Protein AF-A0A7X4KBB0-F1 (afdb_monomer_lite)

pLDDT: mean 84.77, std 23.16, range [30.89, 98.81]

Secondary structure (DSSP, 8-state):
-------------------------------PPEEEEEEEEEEEEE-STT-EEEEEEE-TT--EEEEEEEHHHH-SS---TTS-SSEEEEEEEEEEEEEE-TT--EEEEEE-SSSS----TTS--EEEEEGGGEE--

Organism: NCBI:txid2666083

Foldseek 3Di:
DDDDDDDDDDDDDPDDDDDDPPPPPPCPVDPFDKFKFKKWFFAFDDVPPVGWTWIWDQAPVRDIFIFIDRPVQWDPDPDDRPDDDGDMTIHIWTWPDWDADPVRFTKTKTFSCPDVHTATPVRDGIGIHTPVRIGGD

Structure (mmCIF, N/CA/C/O backbone):
data_AF-A0A7X4KBB0-F1
#
_entry.id   AF-A0A7X4KBB0-F1
#
loop_
_atom_site.group_PDB
_atom_site.id
_atom_site.type_symbol
_atom_site.label_atom_id
_atom_site.label_alt_id
_atom_site.label_comp_id
_atom_site.label_asym_id
_atom_site.label_entity_id
_atom_site.label_seq_id
_atom_site.pdbx_PDB_ins_code
_atom_site.Cartn_x
_atom_site.Cartn_y
_atom_site.Cartn_z
_atom_site.occupancy
_atom_site.B_iso_or_equiv
_atom_site.auth_seq_id
_atom_site.auth_comp_id
_atom_site.auth_asym_id
_atom_site.auth_atom_id
_atom_site.pdbx_PDB_model_num
ATOM 1 N N . MET A 1 1 ? -16.074 35.572 89.694 1.00 39.25 1 MET A N 1
ATOM 2 C CA . MET A 1 1 ? -14.591 35.536 89.610 1.00 39.25 1 MET A CA 1
ATOM 3 C C . MET A 1 1 ? -14.255 35.348 88.129 1.00 39.25 1 MET A C 1
ATOM 5 O O . MET A 1 1 ? -14.905 34.508 87.530 1.00 39.25 1 MET A O 1
ATOM 9 N N . ARG A 1 2 ? -13.534 36.233 87.414 1.00 30.95 2 ARG A N 1
ATOM 10 C CA . ARG A 1 2 ? -12.113 36.661 87.555 1.00 30.95 2 ARG A CA 1
ATOM 11 C C . ARG A 1 2 ? -11.142 35.459 87.559 1.00 30.95 2 ARG A C 1
ATOM 13 O O . ARG A 1 2 ? -11.359 34.584 88.381 1.00 30.95 2 ARG A O 1
ATOM 20 N N . ALA A 1 3 ? -10.066 35.398 86.761 1.00 30.89 3 ALA A N 1
ATOM 21 C CA . ALA A 1 3 ? -9.620 36.267 85.654 1.00 30.89 3 ALA A CA 1
ATOM 22 C C . ALA A 1 3 ? -8.595 35.552 84.722 1.00 30.89 3 ALA A C 1
ATOM 24 O O . ALA A 1 3 ? -8.207 34.419 84.975 1.00 30.89 3 ALA A O 1
ATOM 25 N N . VAL A 1 4 ? -8.212 36.258 83.652 1.00 39.72 4 VAL A N 1
ATOM 26 C CA . VAL A 1 4 ? -7.409 35.912 82.452 1.00 39.72 4 VAL A CA 1
ATOM 27 C C . VAL A 1 4 ? -5.879 35.771 82.697 1.00 39.72 4 VAL A C 1
ATOM 29 O O . VAL A 1 4 ? -5.402 36.217 83.737 1.00 39.72 4 VAL A O 1
ATOM 32 N N . LEU A 1 5 ? -5.154 35.329 81.638 1.00 36.19 5 LEU A N 1
ATOM 33 C CA . LEU A 1 5 ? -3.703 35.451 81.294 1.00 36.19 5 LEU A CA 1
ATOM 34 C C . LEU A 1 5 ? -2.763 34.307 81.765 1.00 36.19 5 LEU A C 1
ATOM 36 O O . LEU A 1 5 ? -3.018 33.724 82.809 1.00 36.19 5 LEU A O 1
ATOM 40 N N . VAL A 1 6 ? -1.676 33.907 81.061 1.00 36.16 6 VAL A N 1
ATOM 41 C CA . VAL A 1 6 ? -1.046 34.311 79.759 1.00 36.16 6 VAL A CA 1
ATOM 42 C C . VAL A 1 6 ? -0.579 33.046 78.965 1.00 36.16 6 VAL A C 1
ATOM 44 O O . VAL A 1 6 ? -0.466 31.974 79.551 1.00 36.16 6 VAL A O 1
ATOM 47 N N . GLN A 1 7 ? -0.227 33.161 77.669 1.00 48.62 7 GLN A N 1
ATOM 48 C CA . GLN A 1 7 ? 0.712 32.243 76.969 1.00 48.62 7 GLN A CA 1
ATOM 49 C C . GLN A 1 7 ? 2.183 32.505 77.380 1.00 48.62 7 GLN A C 1
ATOM 51 O O . GLN A 1 7 ? 2.477 33.543 77.976 1.00 48.62 7 GLN A O 1
ATOM 56 N N . PRO A 1 8 ? 3.138 31.657 76.951 1.00 43.31 8 PRO A N 1
ATOM 57 C CA . PRO A 1 8 ? 4.183 32.223 76.087 1.00 43.31 8 PRO A CA 1
ATOM 58 C C . PRO A 1 8 ? 4.454 31.453 74.782 1.00 43.31 8 PRO A C 1
ATOM 60 O O . PRO A 1 8 ? 4.058 30.312 74.578 1.00 43.31 8 PRO A O 1
ATOM 63 N N . CYS A 1 9 ? 5.128 32.176 73.892 1.00 36.44 9 CYS A N 1
ATOM 64 C CA . CYS A 1 9 ? 5.390 31.908 72.484 1.00 36.44 9 CYS A CA 1
ATOM 65 C C . CYS A 1 9 ? 6.399 30.773 72.188 1.00 36.44 9 CYS A C 1
ATOM 67 O O . CYS A 1 9 ? 7.256 30.454 73.009 1.00 36.44 9 CYS A O 1
ATOM 69 N N . SER A 1 10 ? 6.375 30.354 70.914 1.00 40.81 10 SER A N 1
ATOM 70 C CA . SER A 1 10 ? 7.472 29.838 70.067 1.00 40.81 10 SER A CA 1
ATOM 71 C C . SER A 1 10 ? 7.600 28.319 69.863 1.00 40.81 10 SER A C 1
ATOM 73 O O . SER A 1 10 ? 8.179 27.605 70.670 1.00 40.81 10 SER A O 1
ATOM 75 N N . GLN A 1 11 ? 7.193 27.841 68.680 1.00 41.94 11 GLN A N 1
ATOM 76 C CA . GLN A 1 11 ? 8.127 27.733 67.551 1.00 41.94 11 GLN A CA 1
ATOM 77 C C . GLN A 1 11 ? 7.396 27.671 66.194 1.00 41.94 11 GLN A C 1
ATOM 79 O O . GLN A 1 11 ? 6.258 27.225 66.093 1.00 41.94 11 GLN A O 1
ATOM 84 N N . LEU A 1 12 ? 8.107 28.199 65.201 1.00 39.75 12 LEU A N 1
ATOM 85 C CA . LEU A 1 12 ? 7.837 28.426 63.781 1.00 39.75 12 LEU A CA 1
ATOM 86 C C . LEU A 1 12 ? 7.175 27.255 63.023 1.00 39.75 12 LEU A C 1
ATOM 88 O O . LEU A 1 12 ? 7.354 26.099 63.389 1.00 39.75 12 LEU A O 1
ATOM 92 N N . ASP A 1 13 ? 6.556 27.437 61.855 1.00 37.28 13 ASP A N 1
ATOM 93 C CA . ASP A 1 13 ? 5.904 28.606 61.241 1.00 37.28 13 ASP A CA 1
ATOM 94 C C . ASP A 1 13 ? 5.030 28.063 60.103 1.00 37.28 13 ASP A C 1
ATOM 96 O O . ASP A 1 13 ? 5.488 27.279 59.269 1.00 37.28 13 ASP A O 1
ATOM 100 N N . CYS A 1 14 ? 3.778 28.503 60.021 1.00 39.41 14 CYS A N 1
ATOM 101 C CA . CYS A 1 14 ? 2.974 28.292 58.823 1.00 39.41 14 CYS A CA 1
ATOM 102 C C . CYS A 1 14 ? 3.182 29.483 57.885 1.00 39.41 14 CYS A C 1
ATOM 104 O O . CYS A 1 14 ? 2.468 30.462 58.056 1.00 39.41 14 CYS A O 1
ATOM 106 N N . LEU A 1 15 ? 4.111 29.411 56.918 1.00 38.69 15 LEU A N 1
ATOM 107 C CA . LEU A 1 15 ? 4.016 30.091 55.608 1.00 38.69 15 LEU A CA 1
ATOM 108 C C . LEU A 1 15 ? 5.209 29.753 54.675 1.00 38.69 15 LEU A C 1
ATOM 110 O O . LEU A 1 15 ? 6.354 29.745 55.101 1.00 38.69 15 LEU A O 1
ATOM 114 N N . HIS A 1 16 ? 4.916 29.553 53.384 1.00 37.03 16 HIS A N 1
ATOM 115 C CA . HIS A 1 16 ? 5.809 29.658 52.209 1.00 37.03 16 HIS A CA 1
ATOM 116 C C . HIS A 1 16 ? 7.271 29.151 52.273 1.00 37.03 16 HIS A C 1
ATOM 118 O O . HIS A 1 16 ? 8.176 29.895 52.636 1.00 37.03 16 HIS A O 1
ATOM 124 N N . ALA A 1 17 ? 7.541 28.009 51.623 1.00 34.91 17 ALA A N 1
ATOM 125 C CA . ALA A 1 17 ? 8.689 27.899 50.708 1.00 34.91 17 ALA A CA 1
ATOM 126 C C . ALA A 1 17 ? 8.504 26.766 49.685 1.00 34.91 17 ALA A C 1
ATOM 128 O O . ALA A 1 17 ? 8.313 25.602 50.030 1.00 34.91 17 ALA A O 1
ATOM 129 N N . ALA A 1 18 ? 8.597 27.124 48.407 1.00 45.97 18 ALA A N 1
ATOM 130 C CA . ALA A 1 18 ? 8.478 26.242 47.257 1.00 45.97 18 ALA A CA 1
ATOM 131 C C . ALA A 1 18 ? 9.341 24.967 47.331 1.00 45.97 18 ALA A C 1
ATOM 133 O O . ALA A 1 18 ? 10.566 25.035 47.440 1.00 45.97 18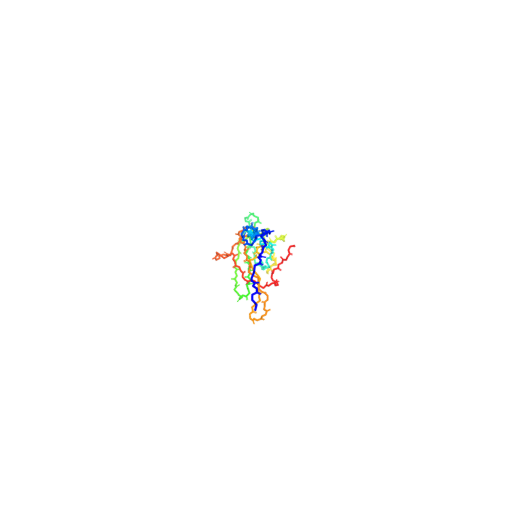 ALA A O 1
ATOM 134 N N . ARG A 1 19 ? 8.714 23.807 47.096 1.00 40.66 19 ARG A N 1
ATOM 135 C CA . ARG A 1 19 ? 9.378 22.641 46.494 1.00 40.66 19 ARG A CA 1
ATOM 136 C C . ARG A 1 19 ? 8.537 22.079 45.359 1.00 40.66 19 ARG A C 1
ATOM 138 O O . ARG A 1 19 ? 7.804 21.115 45.513 1.00 40.66 19 ARG A O 1
ATOM 145 N N . SER A 1 20 ? 8.704 22.733 44.213 1.00 47.19 20 SER A N 1
ATOM 146 C CA . SER A 1 20 ? 9.099 22.064 42.972 1.00 47.19 20 SER A CA 1
ATOM 147 C C . SER A 1 20 ? 8.402 20.729 42.691 1.00 47.19 20 SER A C 1
ATOM 149 O O . SER A 1 20 ? 9.040 19.684 42.563 1.00 47.19 20 SER A O 1
ATOM 151 N N . GLY A 1 21 ? 7.084 20.787 42.502 1.00 40.12 21 GLY A N 1
ATOM 152 C CA . GLY A 1 21 ? 6.414 19.868 41.591 1.00 40.12 21 GLY A CA 1
ATOM 153 C C . GLY A 1 21 ? 6.855 20.202 40.170 1.00 40.12 21 GLY A C 1
ATOM 154 O O . GLY A 1 21 ? 6.094 20.806 39.420 1.00 40.12 21 GLY A O 1
ATOM 155 N N . SER A 1 22 ? 8.109 19.883 39.832 1.00 43.31 22 SER A N 1
ATOM 156 C CA . SER A 1 22 ? 8.618 20.012 38.473 1.00 43.31 22 SER A CA 1
ATOM 157 C C . SER A 1 22 ? 7.849 19.025 37.607 1.00 43.31 22 SER A C 1
ATOM 159 O O . SER A 1 22 ? 8.203 17.848 37.512 1.00 43.31 22 SER A O 1
ATOM 161 N N . GLN A 1 23 ? 6.770 19.511 36.993 1.00 49.47 23 GLN A N 1
ATOM 162 C CA . GLN A 1 23 ? 6.238 18.917 35.782 1.00 49.47 23 GLN A CA 1
ATOM 163 C C . GLN A 1 23 ? 7.336 19.046 34.732 1.00 49.47 23 GLN A C 1
ATOM 165 O O . GLN A 1 23 ? 7.393 20.001 33.960 1.00 49.47 23 GLN A O 1
ATOM 170 N N . LEU A 1 24 ? 8.217 18.048 34.725 1.00 41.62 24 LEU A N 1
ATOM 171 C CA . LEU A 1 24 ? 8.927 17.634 33.537 1.00 41.62 24 LEU A CA 1
ATOM 172 C C . LEU A 1 24 ? 7.853 17.250 32.519 1.00 41.62 24 LEU A C 1
ATOM 174 O O . LEU A 1 24 ? 7.478 16.087 32.379 1.00 41.62 24 LEU A O 1
ATOM 178 N N . LEU A 1 25 ? 7.384 18.269 31.797 1.00 47.53 25 LEU A N 1
ATOM 179 C CA . LEU A 1 25 ? 7.000 18.153 30.404 1.00 47.53 25 LEU A CA 1
ATOM 180 C C . LEU A 1 25 ? 8.242 17.644 29.674 1.00 47.53 25 LEU A C 1
ATOM 182 O O . LEU A 1 25 ? 8.989 18.393 29.045 1.00 47.53 25 LEU A O 1
ATOM 186 N N . LEU A 1 26 ? 8.492 16.343 29.818 1.00 44.59 26 LEU A N 1
ATOM 187 C CA . LEU A 1 26 ? 9.255 15.609 28.843 1.00 44.59 26 LEU A CA 1
ATOM 188 C C . LEU A 1 26 ? 8.480 15.804 27.547 1.00 44.59 26 LEU A C 1
ATOM 190 O O . LEU A 1 26 ? 7.450 15.168 27.329 1.00 44.59 26 LEU A O 1
ATOM 194 N N . ASN A 1 27 ? 8.999 16.684 26.693 1.00 49.47 27 ASN A N 1
ATOM 195 C CA . ASN A 1 27 ? 8.791 16.587 25.262 1.00 49.47 27 ASN A CA 1
ATOM 196 C C . ASN A 1 27 ? 9.410 15.255 24.820 1.00 49.47 27 ASN A C 1
ATOM 198 O O . ASN A 1 27 ? 10.478 15.214 24.210 1.00 49.47 27 ASN A O 1
ATOM 202 N N . VAL A 1 28 ? 8.729 14.153 25.148 1.00 49.94 28 VAL A N 1
ATOM 203 C CA . VAL A 1 28 ? 8.828 12.904 24.412 1.00 49.94 28 VAL A CA 1
ATOM 204 C C . VAL A 1 28 ? 8.227 13.236 23.056 1.00 49.94 28 VAL A C 1
ATOM 206 O O . VAL A 1 28 ? 7.033 13.057 22.827 1.00 49.94 28 VAL A O 1
ATOM 209 N N . GLY A 1 29 ? 9.052 13.824 22.184 1.00 49.75 29 GLY A N 1
ATOM 210 C CA . GLY A 1 29 ? 8.747 13.900 20.766 1.00 49.75 29 GLY A CA 1
ATOM 211 C C . GLY A 1 29 ? 8.435 12.477 20.343 1.00 49.75 29 GLY A C 1
ATOM 212 O O . GLY A 1 29 ? 9.302 11.612 20.471 1.00 49.75 29 GLY A O 1
ATOM 213 N N . LEU A 1 30 ? 7.168 12.241 19.998 1.00 62.09 30 LEU A N 1
ATOM 214 C CA . LEU A 1 30 ? 6.585 10.912 19.891 1.00 62.09 30 LEU A CA 1
ATOM 215 C C . LEU A 1 30 ? 7.490 10.038 19.019 1.00 62.09 30 LEU A C 1
ATOM 217 O O . LEU A 1 30 ? 7.628 10.298 17.823 1.00 62.09 30 LEU A O 1
ATOM 221 N N . LEU A 1 31 ? 8.123 9.028 19.624 1.00 68.75 31 LEU A N 1
ATOM 222 C CA . LEU A 1 31 ? 8.813 7.990 18.868 1.00 68.75 31 LEU A CA 1
ATOM 223 C C . LEU A 1 31 ? 7.723 7.221 18.129 1.00 68.75 31 LEU A C 1
ATOM 225 O O . LEU A 1 31 ? 7.062 6.361 18.709 1.00 68.75 31 LEU A O 1
ATOM 229 N N . LYS A 1 32 ? 7.476 7.606 16.878 1.00 82.19 32 LYS A N 1
ATOM 230 C CA . LYS A 1 32 ? 6.515 6.927 16.020 1.00 82.19 32 LYS A CA 1
ATOM 231 C C . LYS A 1 32 ? 7.036 5.522 15.730 1.00 82.19 32 LYS A C 1
ATOM 233 O O . LYS A 1 32 ? 8.204 5.347 15.380 1.00 82.19 32 LYS A O 1
ATOM 238 N N . THR A 1 33 ? 6.172 4.527 15.883 1.00 89.69 33 THR A N 1
ATOM 239 C CA . THR A 1 33 ? 6.515 3.136 15.583 1.00 89.69 33 THR A CA 1
ATOM 240 C C . THR A 1 33 ? 6.703 2.981 14.080 1.00 89.69 33 THR A C 1
ATOM 242 O O . THR A 1 33 ? 5.755 3.182 13.321 1.00 89.69 33 THR A O 1
ATOM 245 N N . VAL A 1 34 ? 7.919 2.628 13.659 1.00 93.06 34 VAL A N 1
ATOM 246 C CA . VAL A 1 34 ? 8.197 2.216 12.279 1.00 93.06 34 VAL A CA 1
ATOM 247 C C . VAL A 1 34 ? 7.667 0.797 12.088 1.00 93.06 34 VAL A C 1
ATOM 249 O O . VAL A 1 34 ? 7.887 -0.072 12.929 1.00 93.06 34 VAL A O 1
ATOM 252 N N . THR A 1 35 ? 6.936 0.593 11.003 1.00 96.50 35 THR A N 1
ATOM 253 C CA . THR A 1 35 ? 6.260 -0.654 10.633 1.00 96.50 35 THR A CA 1
ATOM 254 C C . THR A 1 35 ? 6.108 -0.684 9.109 1.00 96.50 35 THR A C 1
ATOM 256 O O . THR A 1 35 ? 6.587 0.229 8.434 1.00 96.50 35 THR A O 1
ATOM 259 N N . GLU A 1 36 ? 5.423 -1.672 8.542 1.00 98.06 36 GLU A N 1
ATOM 260 C CA . GLU A 1 36 ? 5.065 -1.662 7.120 1.00 98.06 36 GLU A CA 1
ATOM 261 C C . GLU A 1 36 ? 3.549 -1.764 6.897 1.00 98.06 36 GLU A C 1
ATOM 263 O O . GLU A 1 36 ? 2.799 -2.219 7.763 1.00 98.06 36 GLU A O 1
ATOM 268 N N . ILE A 1 37 ? 3.082 -1.357 5.715 1.00 98.31 37 ILE A N 1
ATOM 269 C CA . ILE A 1 37 ? 1.718 -1.608 5.232 1.00 98.31 37 ILE A CA 1
ATOM 270 C C . ILE A 1 37 ? 1.720 -2.494 3.989 1.00 98.31 37 ILE A C 1
ATOM 272 O O . ILE A 1 37 ? 2.529 -2.318 3.084 1.00 98.31 37 ILE A O 1
ATOM 276 N N . SER A 1 38 ? 0.775 -3.430 3.939 1.00 98.50 38 SER A N 1
ATOM 277 C CA . SER A 1 38 ? 0.547 -4.335 2.809 1.00 98.50 38 SER A CA 1
ATOM 278 C C . SER A 1 38 ? 0.008 -3.593 1.586 1.00 98.50 38 SER A C 1
ATOM 280 O O . SER A 1 38 ? -0.978 -2.858 1.684 1.00 98.50 38 SER A O 1
ATOM 282 N N . ILE A 1 39 ? 0.591 -3.873 0.422 1.00 98.62 39 ILE A N 1
ATOM 283 C CA . ILE A 1 39 ? 0.153 -3.385 -0.892 1.00 98.62 39 ILE A CA 1
ATOM 284 C C . ILE A 1 39 ? 0.073 -4.534 -1.908 1.00 98.62 39 ILE A C 1
ATOM 286 O O . ILE A 1 39 ? 0.593 -5.630 -1.682 1.00 98.62 39 ILE A O 1
ATOM 290 N N . GLN A 1 40 ? -0.545 -4.271 -3.059 1.00 98.75 40 GLN A N 1
ATOM 291 C CA . GLN A 1 40 ? -0.406 -5.114 -4.247 1.00 98.75 40 GLN A CA 1
ATOM 292 C C . GLN A 1 40 ? 0.569 -4.465 -5.230 1.00 98.75 40 GLN A C 1
ATOM 294 O O . GLN A 1 40 ? 0.455 -3.280 -5.523 1.00 98.75 40 GLN A O 1
ATOM 299 N N . ILE A 1 41 ? 1.512 -5.238 -5.756 1.00 98.81 41 ILE A N 1
ATOM 300 C CA . ILE A 1 41 ? 2.357 -4.853 -6.888 1.00 98.81 41 ILE A CA 1
ATOM 301 C C . ILE A 1 41 ? 1.611 -5.294 -8.148 1.00 98.81 41 ILE A C 1
ATOM 303 O O . ILE A 1 41 ? 1.390 -6.489 -8.341 1.00 98.81 41 ILE A O 1
ATOM 307 N N . GLU A 1 42 ? 1.187 -4.348 -8.981 1.00 98.69 42 GLU A N 1
ATOM 308 C CA . GLU A 1 42 ? 0.298 -4.601 -10.123 1.00 98.69 42 GLU A CA 1
ATOM 309 C C . GLU A 1 42 ? 1.069 -4.952 -11.403 1.00 98.69 42 GLU A C 1
ATOM 311 O O . GLU A 1 42 ? 0.567 -5.719 -12.222 1.00 98.69 42 GLU A O 1
ATOM 316 N N . ARG A 1 43 ? 2.278 -4.401 -11.595 1.00 98.56 43 ARG A N 1
ATOM 317 C CA . ARG A 1 43 ? 3.137 -4.661 -12.771 1.00 98.56 43 ARG A CA 1
ATOM 318 C C . ARG A 1 43 ? 4.530 -4.043 -12.636 1.00 98.56 43 ARG A C 1
ATOM 320 O O . ARG A 1 43 ? 4.698 -3.023 -11.973 1.00 98.56 43 ARG A O 1
ATOM 327 N N . PHE A 1 44 ? 5.507 -4.607 -13.345 1.00 98.44 44 PHE A N 1
ATOM 328 C CA . PHE A 1 44 ? 6.761 -3.926 -13.695 1.00 98.44 44 PHE A CA 1
ATOM 329 C C . PHE A 1 44 ? 6.505 -2.864 -14.774 1.00 98.44 44 PHE A C 1
ATOM 331 O O . PHE A 1 44 ? 5.709 -3.113 -15.683 1.00 98.44 44 PHE A O 1
ATOM 338 N N . ILE A 1 45 ? 7.154 -1.697 -14.688 1.00 97.75 45 ILE A N 1
ATOM 339 C CA . ILE A 1 45 ? 6.885 -0.575 -15.611 1.00 97.75 45 ILE A CA 1
ATOM 340 C C . ILE A 1 45 ? 8.119 0.097 -16.227 1.00 97.75 45 ILE A C 1
ATOM 342 O O . ILE A 1 45 ? 7.978 0.687 -17.294 1.00 97.75 45 ILE A O 1
ATOM 346 N N . ASP A 1 46 ? 9.296 0.013 -15.602 1.00 97.00 46 ASP A N 1
ATOM 347 C CA . ASP A 1 46 ? 10.530 0.657 -16.085 1.00 97.00 46 ASP A CA 1
ATOM 348 C C . ASP A 1 46 ? 11.749 -0.186 -15.676 1.00 97.00 46 ASP A C 1
ATOM 350 O O . ASP A 1 46 ? 11.853 -0.595 -14.517 1.00 97.00 46 ASP A O 1
ATOM 354 N N . ASP A 1 47 ? 12.651 -0.476 -16.619 1.00 95.94 47 ASP A N 1
ATOM 355 C CA . ASP A 1 47 ? 13.853 -1.293 -16.409 1.00 95.94 47 ASP A CA 1
ATOM 356 C C . ASP A 1 47 ? 15.088 -0.488 -15.969 1.00 95.94 47 ASP A C 1
ATOM 358 O O . ASP A 1 47 ? 16.138 -1.074 -15.674 1.00 95.94 47 ASP A O 1
ATOM 362 N N . HIS A 1 48 ? 14.965 0.838 -15.824 1.00 96.25 48 HIS A N 1
ATOM 363 C CA . HIS A 1 48 ? 16.009 1.674 -15.250 1.00 96.25 48 HIS A CA 1
ATOM 364 C C . HIS A 1 48 ? 16.353 1.202 -13.834 1.00 96.25 48 HIS A C 1
ATOM 366 O O . HIS A 1 48 ? 15.578 1.361 -12.890 1.00 96.25 48 HIS A O 1
ATOM 372 N N . GLN A 1 49 ? 17.578 0.695 -13.666 1.00 91.38 49 GLN A N 1
ATOM 373 C CA . GLN A 1 49 ? 18.121 0.178 -12.406 1.00 91.38 49 GLN A CA 1
ATOM 374 C C . GLN A 1 49 ? 17.762 1.066 -11.192 1.00 91.38 49 GLN A C 1
ATOM 376 O O . GLN A 1 49 ? 18.026 2.275 -11.231 1.00 91.38 49 GLN A O 1
ATOM 381 N N . PRO A 1 50 ? 17.170 0.507 -10.115 1.00 94.50 50 PRO A N 1
ATOM 382 C CA . PRO A 1 50 ? 16.988 -0.923 -9.811 1.00 94.50 50 PRO A CA 1
ATOM 383 C C . PRO A 1 50 ? 15.709 -1.573 -10.391 1.00 94.50 50 PRO A C 1
ATOM 385 O O . PRO A 1 50 ? 15.334 -2.659 -9.957 1.00 94.50 50 PRO A O 1
ATOM 388 N N . GLY A 1 51 ? 15.031 -0.916 -11.334 1.00 97.31 51 GLY A N 1
ATOM 389 C CA . GLY A 1 51 ? 13.713 -1.296 -11.841 1.00 97.31 51 GLY A CA 1
ATOM 390 C C . GLY A 1 51 ? 12.584 -0.672 -11.018 1.00 97.31 51 GLY A C 1
ATOM 391 O O . GLY A 1 51 ? 12.714 -0.499 -9.801 1.00 97.31 51 GLY A O 1
ATOM 392 N N . PHE A 1 52 ? 11.476 -0.330 -11.677 1.00 98.38 52 PHE A N 1
ATOM 393 C CA . PHE A 1 52 ? 10.295 0.271 -11.053 1.00 98.38 52 PHE A CA 1
ATOM 394 C C . PHE A 1 52 ? 9.033 -0.548 -11.313 1.00 98.38 52 PHE A C 1
ATOM 396 O O . PHE A 1 52 ? 8.846 -1.153 -12.374 1.00 98.38 52 PHE A O 1
ATOM 403 N N . VAL A 1 53 ? 8.134 -0.509 -10.336 1.00 98.69 53 VAL A N 1
ATOM 404 C CA . VAL A 1 53 ? 6.830 -1.168 -10.360 1.00 98.69 53 VAL A CA 1
ATOM 405 C C . VAL A 1 53 ? 5.709 -0.176 -10.071 1.00 98.69 53 VAL A C 1
ATOM 407 O O . VAL A 1 53 ? 5.892 0.804 -9.350 1.00 98.69 53 VAL A O 1
ATOM 410 N N . GLU A 1 54 ? 4.533 -0.462 -10.623 1.00 98.81 54 GLU A N 1
ATOM 411 C CA . GLU A 1 54 ? 3.283 0.153 -10.185 1.00 98.81 54 GLU A CA 1
ATOM 412 C C . GLU A 1 54 ? 2.692 -0.667 -9.037 1.00 98.81 54 GLU A C 1
ATOM 414 O O . GLU A 1 54 ? 2.553 -1.891 -9.133 1.00 98.81 54 GLU A O 1
ATOM 419 N N . CYS A 1 55 ? 2.323 0.021 -7.963 1.00 98.81 55 CYS A N 1
ATOM 420 C CA . CYS A 1 55 ? 1.779 -0.555 -6.743 1.00 98.81 55 CYS A CA 1
ATOM 421 C C . CYS A 1 55 ? 0.435 0.084 -6.389 1.00 98.81 55 CYS A C 1
ATOM 423 O O . CYS A 1 55 ? 0.191 1.250 -6.700 1.00 98.81 55 CYS A O 1
ATOM 425 N N . ARG A 1 56 ? -0.420 -0.658 -5.683 1.00 98.81 56 ARG A N 1
ATOM 426 C CA . ARG A 1 56 ? -1.751 -0.228 -5.257 1.00 98.81 56 ARG A CA 1
ATOM 427 C C . ARG A 1 56 ? -1.996 -0.535 -3.781 1.00 98.81 56 ARG A C 1
ATOM 429 O O . ARG A 1 56 ? -1.881 -1.679 -3.340 1.00 98.81 56 ARG A O 1
ATOM 436 N N . LEU A 1 57 ? -2.404 0.490 -3.039 1.00 98.75 57 LEU A N 1
ATOM 437 C CA . LEU A 1 57 ? -3.017 0.382 -1.715 1.00 98.75 57 LEU A CA 1
ATOM 438 C C . LEU A 1 57 ? -4.525 0.604 -1.863 1.00 98.75 57 LEU A C 1
ATOM 440 O O . LEU A 1 57 ? -4.946 1.501 -2.586 1.00 98.75 57 LEU A O 1
ATOM 444 N N . VAL A 1 58 ? -5.337 -0.167 -1.143 1.00 98.69 58 VAL A N 1
ATOM 445 C CA . VAL A 1 58 ? -6.744 0.181 -0.896 1.00 98.69 58 VAL A CA 1
ATOM 446 C C . VAL A 1 58 ? -6.872 0.505 0.585 1.00 98.69 58 VAL A C 1
ATOM 448 O O . VAL A 1 58 ? -6.483 -0.309 1.422 1.00 98.69 58 VAL A O 1
ATOM 451 N N . ASP A 1 59 ? -7.348 1.701 0.913 1.00 98.44 59 ASP A N 1
ATOM 452 C CA . ASP A 1 59 ? -7.444 2.167 2.298 1.00 98.44 59 ASP A CA 1
ATOM 453 C C . ASP A 1 59 ? -8.732 1.694 3.007 1.00 98.44 59 ASP A C 1
ATOM 455 O O . ASP A 1 59 ? -9.585 1.014 2.428 1.00 98.44 59 ASP A O 1
ATOM 459 N N . ALA A 1 60 ? -8.900 2.049 4.285 1.00 98.19 60 ALA A N 1
ATOM 460 C CA . ALA A 1 60 ? -10.060 1.648 5.083 1.00 98.19 60 ALA A CA 1
ATOM 461 C C . ALA A 1 60 ? -11.395 2.274 4.627 1.00 98.19 60 ALA A C 1
ATOM 463 O O . ALA A 1 60 ? -12.459 1.827 5.073 1.00 98.19 60 ALA A O 1
ATOM 464 N N . ASN A 1 61 ? -11.364 3.283 3.754 1.00 96.75 61 ASN A N 1
ATOM 465 C CA . ASN A 1 61 ? -12.540 3.877 3.116 1.00 96.75 61 ASN A CA 1
ATOM 466 C C . ASN A 1 61 ? -12.837 3.237 1.748 1.00 96.75 61 ASN A C 1
ATOM 468 O O . ASN A 1 61 ? -13.867 3.534 1.146 1.00 96.75 61 ASN A O 1
ATOM 472 N N . GLY A 1 62 ? -11.962 2.349 1.265 1.00 97.81 62 GLY A N 1
ATOM 473 C CA . GLY A 1 62 ? -12.044 1.747 -0.062 1.00 97.81 62 GLY A CA 1
ATOM 474 C C . GLY A 1 62 ? -11.459 2.620 -1.174 1.00 97.81 62 GLY A C 1
ATOM 475 O O . GLY A 1 62 ? -11.640 2.285 -2.345 1.00 97.81 62 GLY A O 1
ATOM 476 N N . GLN A 1 63 ? -10.765 3.719 -0.848 1.00 98.38 63 GLN A N 1
ATOM 477 C CA . GLN A 1 63 ? -10.065 4.516 -1.854 1.00 98.38 63 GLN A CA 1
ATOM 478 C C . GLN A 1 63 ? -8.805 3.772 -2.307 1.00 98.38 63 GLN A C 1
ATOM 480 O O . GLN A 1 63 ? -8.046 3.240 -1.496 1.00 98.38 63 GLN A O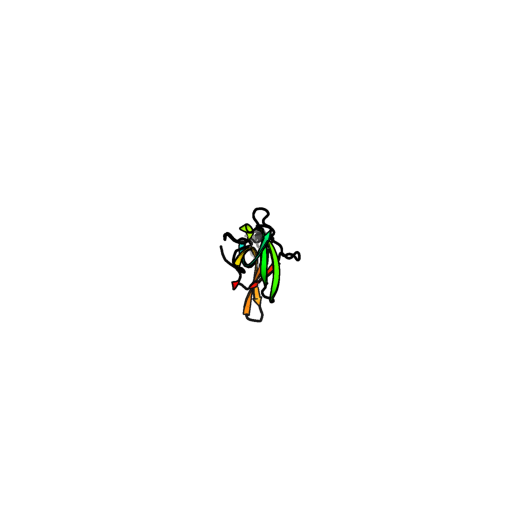 1
ATOM 485 N N . SER A 1 64 ? -8.606 3.725 -3.624 1.00 98.38 64 SER A N 1
ATOM 486 C CA . SER A 1 64 ? -7.415 3.160 -4.250 1.00 98.38 64 SER A CA 1
ATOM 487 C C . SER A 1 64 ? -6.357 4.244 -4.409 1.00 98.38 64 SER A C 1
ATOM 489 O O . SER A 1 64 ? -6.638 5.281 -5.002 1.00 98.38 64 SER A O 1
ATOM 491 N N . HIS A 1 65 ? -5.141 3.968 -3.948 1.00 98.69 65 HIS A N 1
ATOM 492 C CA . HIS A 1 65 ? -3.978 4.844 -4.057 1.00 98.69 65 HIS A CA 1
ATOM 493 C C . HIS A 1 65 ? -2.892 4.124 -4.857 1.00 98.69 65 HIS A C 1
ATOM 495 O O . HIS A 1 65 ? -2.524 2.996 -4.516 1.00 98.69 65 HIS A O 1
ATOM 501 N N . THR A 1 66 ? -2.400 4.757 -5.921 1.00 98.81 66 THR A N 1
ATOM 502 C CA . THR A 1 66 ? -1.357 4.205 -6.799 1.00 98.81 66 THR A CA 1
ATOM 503 C C . THR A 1 66 ? 0.005 4.780 -6.430 1.00 98.81 66 THR A C 1
ATOM 505 O O . THR A 1 66 ? 0.110 5.963 -6.122 1.00 98.81 66 THR A O 1
ATOM 508 N N . PHE A 1 67 ? 1.053 3.964 -6.494 1.00 98.81 67 PHE A N 1
ATOM 509 C CA . PHE A 1 67 ? 2.443 4.359 -6.269 1.00 98.81 67 PHE A CA 1
ATOM 510 C C . PHE A 1 67 ? 3.290 3.876 -7.446 1.00 98.81 67 PHE A C 1
ATOM 512 O O . PHE A 1 67 ? 3.028 2.807 -8.001 1.00 98.81 67 PHE A O 1
ATOM 519 N N . ILE A 1 68 ? 4.320 4.641 -7.799 1.00 98.50 68 ILE A N 1
ATOM 520 C CA . ILE A 1 68 ? 5.384 4.202 -8.704 1.00 98.50 68 ILE A CA 1
ATOM 521 C C . ILE A 1 68 ? 6.660 4.194 -7.884 1.00 98.50 68 ILE A C 1
ATOM 523 O O . ILE A 1 68 ? 7.151 5.253 -7.507 1.00 98.50 68 ILE A O 1
ATOM 527 N N . GLU A 1 69 ? 7.179 3.006 -7.595 1.00 98.25 69 GLU A N 1
ATOM 528 C CA . GLU A 1 69 ? 8.332 2.864 -6.714 1.00 98.25 69 GLU A CA 1
ATOM 529 C C . GLU A 1 69 ? 9.379 1.900 -7.243 1.00 98.25 69 GLU A C 1
ATOM 531 O O . GLU A 1 69 ? 9.113 1.012 -8.058 1.00 98.25 69 GLU A O 1
ATOM 536 N N . LYS A 1 70 ? 10.604 2.089 -6.751 1.00 98.00 70 LYS A N 1
ATOM 537 C CA . LYS A 1 70 ? 11.719 1.185 -7.032 1.00 98.00 70 LYS A CA 1
ATOM 538 C C . LYS A 1 70 ? 11.400 -0.192 -6.464 1.00 98.00 70 LYS A C 1
ATOM 540 O O . LYS A 1 70 ? 11.059 -0.304 -5.291 1.00 98.00 70 LYS A O 1
ATOM 545 N N . LEU A 1 71 ? 11.604 -1.248 -7.247 1.00 97.69 71 LEU A N 1
ATOM 546 C CA . LEU A 1 71 ? 11.352 -2.630 -6.826 1.00 97.69 71 LEU A CA 1
ATOM 547 C C . LEU A 1 71 ? 11.897 -2.972 -5.411 1.00 97.69 71 LEU A C 1
ATOM 549 O O . LEU A 1 71 ? 11.108 -3.451 -4.595 1.00 97.69 71 LEU A O 1
ATOM 553 N N . PRO A 1 72 ? 13.166 -2.665 -5.046 1.00 97.31 72 PRO A N 1
ATOM 554 C CA . PRO A 1 72 ? 13.704 -2.964 -3.711 1.00 97.31 72 PRO A CA 1
ATOM 555 C C . PRO A 1 72 ? 13.157 -2.101 -2.558 1.00 97.31 72 PRO A C 1
ATOM 557 O O . PRO A 1 72 ? 13.525 -2.348 -1.413 1.00 97.31 72 PRO A O 1
ATOM 560 N N . ILE A 1 73 ? 12.323 -1.087 -2.824 1.00 97.62 73 ILE A N 1
ATOM 561 C CA . ILE A 1 73 ? 11.595 -0.333 -1.784 1.00 97.62 73 ILE A CA 1
ATOM 562 C C . ILE A 1 73 ? 10.343 -1.096 -1.333 1.00 97.62 73 ILE A C 1
ATOM 564 O O . ILE A 1 73 ? 9.895 -0.907 -0.205 1.00 97.62 73 ILE A O 1
ATOM 568 N N . VAL A 1 74 ? 9.789 -1.956 -2.200 1.00 98.06 74 VAL A N 1
ATOM 569 C CA . VAL A 1 74 ? 8.461 -2.562 -2.001 1.00 98.06 74 VAL A CA 1
ATOM 570 C C . VAL A 1 74 ? 8.435 -4.089 -1.937 1.00 98.06 74 VAL A C 1
ATOM 572 O O . VAL A 1 74 ? 7.422 -4.678 -1.555 1.00 98.06 74 VAL A O 1
ATOM 575 N N . THR A 1 75 ? 9.520 -4.759 -2.333 1.00 97.75 75 THR A N 1
ATOM 576 C CA . THR A 1 75 ? 9.657 -6.214 -2.208 1.00 97.75 75 THR A CA 1
ATOM 577 C C . THR A 1 75 ? 11.115 -6.667 -2.279 1.00 97.75 75 THR A C 1
ATOM 579 O O . THR A 1 75 ? 11.977 -5.996 -2.843 1.00 97.75 75 THR A O 1
ATOM 582 N N . THR A 1 76 ? 11.384 -7.855 -1.740 1.00 96.94 76 THR A N 1
ATOM 583 C CA . THR A 1 76 ? 12.640 -8.596 -1.943 1.00 96.94 76 THR A CA 1
ATOM 584 C C . THR A 1 76 ? 12.533 -9.645 -3.056 1.00 96.94 76 THR A C 1
ATOM 586 O O . THR A 1 76 ? 13.527 -10.289 -3.394 1.00 96.94 76 THR A O 1
ATOM 589 N N . ALA A 1 77 ? 11.345 -9.829 -3.644 1.00 96.88 77 ALA A N 1
ATOM 590 C CA . ALA A 1 77 ? 11.143 -10.727 -4.772 1.00 96.88 77 ALA A CA 1
ATOM 591 C C . ALA A 1 77 ? 11.783 -10.166 -6.052 1.00 96.88 77 ALA A C 1
ATOM 593 O O . ALA A 1 77 ? 11.633 -8.990 -6.382 1.00 96.88 77 ALA A O 1
ATOM 594 N N . ASN A 1 78 ? 12.452 -11.031 -6.816 1.00 95.38 78 ASN A N 1
ATOM 595 C CA . ASN A 1 78 ? 12.978 -10.684 -8.133 1.00 95.38 78 ASN A CA 1
ATOM 596 C C . ASN A 1 78 ? 11.840 -10.702 -9.167 1.00 95.38 78 ASN A C 1
ATOM 598 O O . ASN A 1 78 ? 11.569 -11.744 -9.763 1.00 95.38 78 ASN A O 1
ATOM 602 N N . LEU A 1 79 ? 11.151 -9.570 -9.323 1.00 97.19 79 LEU A N 1
ATOM 603 C CA . LEU A 1 79 ? 10.043 -9.396 -10.263 1.00 97.19 79 LEU A CA 1
ATOM 604 C C . LEU A 1 79 ? 10.501 -8.680 -11.539 1.00 97.19 79 LEU A C 1
ATOM 606 O O . LEU A 1 79 ? 11.319 -7.763 -11.489 1.00 97.19 79 LEU A O 1
ATOM 610 N N . TRP A 1 80 ? 9.932 -9.078 -12.674 1.00 97.12 80 TRP A N 1
ATOM 611 C CA . TRP A 1 80 ? 10.251 -8.546 -14.000 1.00 97.12 80 TRP A CA 1
ATOM 612 C C . TRP A 1 80 ? 9.016 -8.523 -14.915 1.00 97.12 80 TRP A C 1
ATOM 614 O O . TRP A 1 80 ? 7.949 -9.003 -14.537 1.00 97.12 80 TRP A O 1
ATOM 624 N N . THR A 1 81 ? 9.139 -7.988 -16.132 1.00 96.38 81 THR A N 1
ATOM 625 C CA . THR A 1 81 ? 8.023 -7.820 -17.089 1.00 96.38 81 THR A CA 1
ATOM 62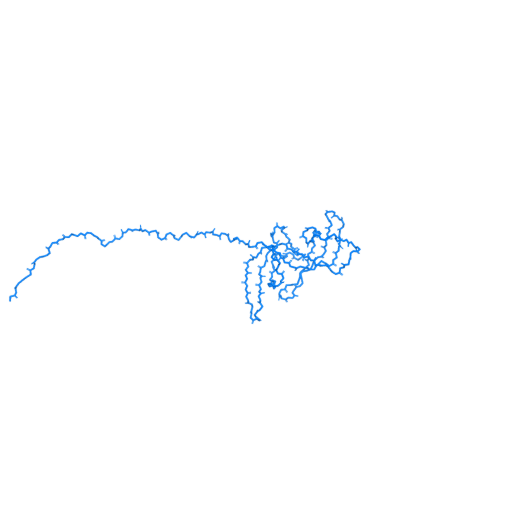6 C C . THR A 1 81 ? 7.303 -9.113 -17.493 1.00 96.38 81 THR A C 1
ATOM 628 O O . THR A 1 81 ? 6.153 -9.050 -17.921 1.00 96.38 81 THR A O 1
ATOM 631 N N . ASP A 1 82 ? 7.945 -10.272 -17.347 1.00 96.88 82 ASP A N 1
ATOM 632 C CA . ASP A 1 82 ? 7.410 -11.613 -17.618 1.00 96.88 82 ASP A CA 1
ATOM 633 C C . ASP A 1 82 ? 6.959 -12.369 -16.350 1.00 96.88 82 ASP A C 1
ATOM 635 O O . ASP A 1 82 ? 6.512 -13.516 -16.423 1.00 96.88 82 ASP A O 1
ATOM 639 N N . SER A 1 83 ? 7.030 -11.728 -15.179 1.00 97.56 83 SER A N 1
ATOM 640 C CA . SER A 1 83 ? 6.490 -12.268 -13.929 1.00 97.56 83 SER A CA 1
ATOM 641 C C . SER A 1 83 ? 4.957 -12.279 -13.928 1.00 97.56 83 SER A C 1
ATOM 643 O O . SER A 1 83 ? 4.297 -11.496 -14.609 1.00 97.56 83 SER A O 1
ATOM 645 N N . SER A 1 84 ? 4.360 -13.167 -13.130 1.00 98.25 84 SER A N 1
ATOM 646 C CA . SER A 1 84 ? 2.906 -13.173 -12.919 1.00 98.25 84 SER A CA 1
ATOM 647 C C . SER A 1 84 ? 2.501 -12.072 -11.940 1.00 98.25 84 SER A C 1
ATOM 649 O O . SER A 1 84 ? 3.088 -11.976 -10.866 1.00 98.25 84 SER A O 1
ATOM 651 N N . TYR A 1 85 ? 1.465 -11.303 -12.269 1.00 98.12 85 TYR A N 1
ATOM 652 C CA . TYR A 1 85 ? 0.930 -10.214 -11.444 1.00 98.12 85 TYR A CA 1
ATOM 653 C C . TYR A 1 85 ? -0.585 -10.383 -11.201 1.00 98.12 85 TYR A C 1
ATOM 655 O O . TYR A 1 85 ? -1.246 -11.050 -12.003 1.00 98.12 85 TYR A O 1
ATOM 663 N N . PRO A 1 86 ? -1.157 -9.792 -10.131 1.00 98.38 86 PRO 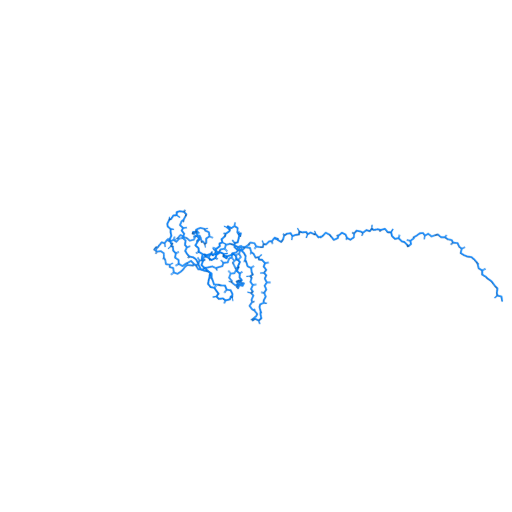A N 1
ATOM 664 C CA . PRO A 1 86 ? -0.489 -8.998 -9.093 1.00 98.38 86 PRO A CA 1
ATOM 665 C C . PRO A 1 86 ? 0.345 -9.846 -8.119 1.00 98.38 86 PRO A C 1
ATOM 667 O O . PRO A 1 86 ? 0.111 -11.041 -7.951 1.00 98.38 86 PRO A O 1
ATOM 670 N N . GLN A 1 87 ? 1.310 -9.207 -7.457 1.00 98.56 87 GLN A N 1
ATOM 671 C CA . GLN A 1 87 ? 2.143 -9.783 -6.394 1.00 98.56 87 GLN A CA 1
ATOM 672 C C . GLN A 1 87 ? 1.914 -9.058 -5.063 1.00 98.56 87 GLN A C 1
ATOM 674 O O . GLN A 1 87 ? 1.388 -7.947 -5.034 1.00 98.56 87 GLN A O 1
ATOM 679 N N . ALA A 1 88 ? 2.307 -9.680 -3.952 1.00 98.19 88 ALA A N 1
ATOM 680 C CA . ALA A 1 88 ? 2.324 -9.009 -2.655 1.00 98.19 88 ALA A CA 1
ATOM 681 C C . ALA A 1 88 ? 3.574 -8.124 -2.519 1.00 98.19 88 ALA A C 1
ATOM 683 O O . ALA A 1 88 ? 4.661 -8.495 -2.969 1.00 98.19 88 ALA A O 1
ATOM 684 N N . GLY A 1 89 ? 3.418 -6.983 -1.857 1.00 98.25 89 GLY A N 1
ATOM 685 C CA . GLY A 1 89 ? 4.519 -6.121 -1.438 1.00 98.25 89 GLY A CA 1
ATOM 686 C C . GLY A 1 89 ? 4.172 -5.388 -0.149 1.00 98.25 89 GLY A C 1
ATOM 687 O O . GLY A 1 89 ? 3.054 -5.503 0.368 1.00 98.25 89 GLY A O 1
ATOM 688 N N . THR A 1 90 ? 5.115 -4.600 0.344 1.00 98.50 90 THR A N 1
ATOM 689 C CA . THR A 1 90 ? 4.921 -3.737 1.509 1.00 98.50 90 THR A CA 1
ATOM 690 C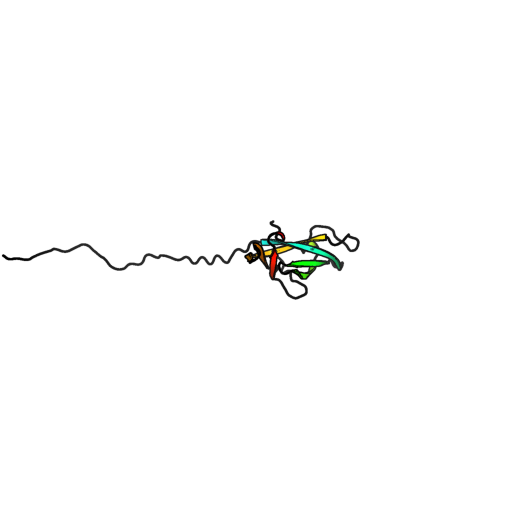 C . THR A 1 90 ? 5.494 -2.342 1.262 1.00 98.50 90 THR A C 1
ATOM 692 O O . THR A 1 90 ? 6.291 -2.141 0.354 1.00 98.50 90 THR A O 1
ATOM 695 N N . ILE A 1 91 ? 5.056 -1.345 2.031 1.00 98.38 91 ILE A N 1
ATOM 696 C CA . ILE A 1 91 ? 5.682 -0.016 2.086 1.00 98.38 91 ILE A CA 1
ATOM 697 C C . ILE A 1 91 ? 5.982 0.288 3.552 1.00 98.38 91 ILE A C 1
ATOM 699 O O . ILE A 1 91 ? 5.078 0.239 4.388 1.00 98.38 91 ILE A O 1
ATOM 703 N N . ALA A 1 92 ? 7.237 0.612 3.866 1.00 97.88 92 ALA A N 1
ATOM 704 C CA . ALA A 1 92 ? 7.624 1.031 5.209 1.00 97.88 92 ALA A CA 1
ATOM 705 C C . ALA A 1 92 ? 7.029 2.407 5.557 1.00 97.88 92 ALA A C 1
ATOM 707 O O . ALA A 1 92 ? 7.011 3.327 4.736 1.00 97.88 92 ALA A O 1
ATOM 708 N N . CYS A 1 93 ? 6.534 2.538 6.785 1.00 97.62 93 CYS A N 1
ATOM 709 C CA . CYS A 1 93 ? 5.788 3.697 7.258 1.00 97.62 93 CYS A CA 1
ATOM 710 C C . CYS A 1 93 ? 5.955 3.914 8.770 1.00 97.62 93 CYS A C 1
ATOM 712 O O . CYS A 1 93 ? 6.367 3.024 9.513 1.00 97.62 93 CYS A O 1
ATOM 714 N N . GLU A 1 94 ? 5.548 5.083 9.252 1.00 97.19 94 GLU A N 1
ATOM 715 C CA . GLU A 1 94 ? 5.397 5.386 10.674 1.00 97.19 94 GLU A CA 1
ATOM 716 C C . GLU A 1 94 ? 3.910 5.383 11.083 1.00 97.19 94 GLU A C 1
ATOM 718 O O . GLU A 1 94 ? 3.088 6.030 10.429 1.00 97.19 94 GLU A O 1
ATOM 723 N N . ILE A 1 95 ? 3.557 4.738 12.201 1.00 96.62 95 ILE A N 1
ATOM 724 C CA . ILE A 1 95 ? 2.220 4.872 12.811 1.00 96.62 95 ILE A CA 1
ATOM 725 C C . ILE A 1 95 ? 2.076 6.270 13.431 1.00 96.62 95 ILE A C 1
ATOM 727 O O . ILE A 1 95 ? 2.891 6.684 14.258 1.00 96.62 95 ILE A O 1
ATOM 731 N N . GLU A 1 96 ? 1.016 6.991 13.057 1.00 96.31 96 GLU A N 1
ATOM 732 C CA . GLU A 1 96 ? 0.653 8.292 13.634 1.00 96.31 96 GLU A CA 1
ATOM 733 C C . GLU A 1 96 ? -0.398 8.163 14.745 1.00 96.31 96 GLU A C 1
ATOM 735 O O . GLU A 1 96 ? -0.297 8.846 15.763 1.00 96.31 96 GLU A O 1
ATOM 740 N N . SER A 1 97 ? -1.407 7.302 14.563 1.00 96.00 97 SER A N 1
ATOM 741 C CA . SER A 1 97 ? -2.419 7.003 15.588 1.00 96.00 97 SER A CA 1
ATOM 742 C C . SER A 1 97 ? -3.174 5.700 15.307 1.00 96.00 97 SER A C 1
ATOM 744 O O . SER A 1 97 ? -3.215 5.220 14.175 1.00 96.00 97 SER A O 1
ATOM 746 N N . GLU A 1 98 ? -3.816 5.156 16.340 1.00 96.69 98 GLU A N 1
ATOM 747 C CA . GLU A 1 98 ? -4.725 4.010 16.258 1.00 96.69 98 GLU A CA 1
ATOM 748 C C . GLU A 1 98 ? -6.117 4.407 16.762 1.00 96.69 98 GLU A C 1
ATOM 750 O O . GLU A 1 98 ? -6.252 5.214 17.684 1.00 96.69 98 GLU A O 1
ATOM 755 N N . SER A 1 99 ? -7.166 3.840 16.168 1.00 97.56 99 SER A N 1
ATOM 756 C CA . SER A 1 99 ? -8.554 4.103 16.558 1.00 97.56 99 SER A CA 1
ATOM 757 C C . SER A 1 99 ? -9.477 2.919 16.254 1.00 97.56 99 SER A C 1
ATOM 759 O O . SER A 1 99 ? -9.090 1.935 15.621 1.00 97.56 99 SER A O 1
ATOM 761 N N . ILE A 1 100 ? -10.719 3.006 16.731 1.00 98.12 100 ILE A N 1
ATOM 762 C CA . ILE A 1 100 ? -11.803 2.090 16.371 1.00 98.12 100 ILE A CA 1
ATOM 763 C C . ILE A 1 100 ? -12.955 2.943 15.845 1.00 98.12 100 ILE A C 1
ATOM 765 O O . ILE A 1 100 ? -13.334 3.921 16.491 1.00 98.12 100 ILE A O 1
ATOM 769 N N . ASP A 1 101 ? -13.492 2.596 14.677 1.00 95.62 101 ASP A N 1
ATOM 770 C CA . ASP A 1 101 ? -14.614 3.326 14.086 1.00 95.62 101 ASP A CA 1
ATOM 771 C C . ASP A 1 101 ? -15.984 2.885 14.634 1.00 95.62 101 ASP A C 1
ATOM 773 O O . ASP A 1 101 ? -16.108 1.942 15.418 1.00 95.62 101 ASP A O 1
ATOM 777 N N . ALA A 1 102 ? -17.048 3.564 14.196 1.00 96.12 102 ALA A N 1
ATOM 778 C CA . ALA A 1 102 ? -18.419 3.262 14.610 1.00 96.12 102 ALA A CA 1
ATOM 779 C C . ALA A 1 102 ? -18.911 1.855 14.197 1.00 96.12 102 ALA A C 1
ATOM 781 O O . ALA A 1 102 ? -19.915 1.387 14.731 1.00 96.12 102 ALA A O 1
ATOM 782 N N . ALA A 1 103 ? -18.219 1.178 13.273 1.00 95.81 103 ALA A N 1
ATOM 783 C CA . ALA A 1 103 ? -18.491 -0.199 12.864 1.00 95.81 103 ALA A CA 1
ATOM 784 C C . ALA A 1 103 ? -17.619 -1.229 13.617 1.00 95.81 103 ALA A C 1
ATOM 786 O O . ALA A 1 103 ? -17.689 -2.423 13.327 1.00 95.81 103 ALA A O 1
ATOM 787 N N . GLY A 1 104 ? -16.797 -0.792 14.578 1.00 97.19 104 GLY A N 1
ATOM 788 C CA . GLY A 1 104 ? -15.897 -1.654 15.343 1.00 97.19 104 GLY A CA 1
ATOM 789 C C . GLY A 1 104 ? -14.626 -2.062 14.591 1.00 97.19 104 GLY A C 1
ATOM 790 O O . GLY A 1 104 ? -13.896 -2.936 15.064 1.00 97.19 104 GLY A O 1
ATOM 791 N N . ARG A 1 105 ? -14.331 -1.456 13.432 1.00 97.81 105 ARG A N 1
ATOM 792 C CA . ARG A 1 105 ? -13.105 -1.739 12.673 1.00 97.81 105 ARG A CA 1
ATOM 793 C C . ARG A 1 105 ? -11.927 -1.047 13.351 1.00 97.81 105 ARG A C 1
ATOM 795 O O . ARG A 1 105 ? -11.995 0.142 13.650 1.00 97.81 105 ARG A O 1
ATOM 802 N N . LYS A 1 106 ? -10.834 -1.783 13.568 1.00 98.31 106 LYS A N 1
ATOM 803 C CA . LYS A 1 106 ? -9.562 -1.221 14.043 1.00 98.31 106 LYS A CA 1
ATOM 804 C C . LYS A 1 106 ? -8.866 -0.504 12.891 1.00 98.31 106 LYS A C 1
ATOM 806 O O . LYS A 1 106 ? -8.505 -1.158 11.909 1.00 98.31 106 LYS A O 1
ATOM 811 N N . LEU A 1 107 ? -8.675 0.803 13.025 1.00 98.50 107 LEU A N 1
ATOM 812 C CA . LEU A 1 107 ? -8.049 1.659 12.024 1.00 98.50 107 LEU A CA 1
ATOM 813 C C . LEU A 1 107 ? -6.700 2.172 12.530 1.00 98.50 107 LEU A C 1
ATOM 815 O O . LEU A 1 107 ? -6.551 2.485 13.712 1.00 98.50 107 LEU A O 1
ATOM 819 N N . VAL A 1 108 ? -5.738 2.296 11.623 1.00 98.25 108 VAL A N 1
ATOM 820 C CA . VAL A 1 108 ? -4.405 2.838 11.895 1.00 98.25 108 VAL A CA 1
ATOM 821 C C . VAL A 1 108 ? -4.148 3.954 10.893 1.00 98.25 108 VAL A C 1
ATOM 823 O O . VAL A 1 108 ? -4.249 3.732 9.687 1.00 98.25 108 VAL A O 1
ATOM 826 N N . GLN A 1 109 ? -3.835 5.154 11.378 1.00 98.31 109 GLN A N 1
ATOM 827 C CA . GLN A 1 109 ? -3.320 6.212 10.518 1.00 98.31 109 GLN A CA 1
ATOM 828 C C . GLN A 1 109 ? -1.803 6.079 10.435 1.00 98.31 109 GLN A C 1
ATOM 830 O O . GLN A 1 109 ? -1.120 6.096 11.462 1.00 98.31 109 GLN A O 1
ATOM 835 N N . VAL A 1 110 ? -1.290 5.967 9.214 1.00 98.12 110 VAL A N 1
ATOM 836 C CA . VAL A 1 110 ? 0.136 5.813 8.912 1.00 98.12 110 VAL A CA 1
ATOM 837 C C . VAL A 1 110 ? 0.635 6.953 8.027 1.00 98.12 110 VAL A C 1
ATOM 839 O O . VAL A 1 110 ? -0.141 7.534 7.266 1.00 98.12 110 VAL A O 1
ATOM 842 N N . SER A 1 111 ? 1.934 7.242 8.107 1.00 98.25 111 SER A N 1
ATOM 843 C CA . SER A 1 111 ? 2.647 8.134 7.188 1.00 98.25 111 SER A CA 1
ATOM 844 C C . SER A 1 111 ? 3.789 7.393 6.492 1.00 98.25 111 SER A C 1
ATOM 846 O O . SER A 1 111 ? 4.640 6.807 7.161 1.00 98.25 111 SER A O 1
ATOM 848 N N . THR A 1 112 ? 3.831 7.438 5.162 1.00 98.19 112 THR A N 1
ATOM 849 C CA . THR A 1 112 ? 4.899 6.872 4.316 1.00 98.19 112 THR A CA 1
ATOM 850 C C . THR A 1 112 ? 6.043 7.865 4.054 1.00 98.19 112 THR A C 1
ATOM 852 O O . THR A 1 112 ? 7.024 7.532 3.389 1.00 98.19 112 THR A O 1
ATOM 855 N N . GLU A 1 113 ? 5.981 9.071 4.644 1.00 97.62 113 GLU A N 1
ATOM 856 C CA . GLU A 1 113 ? 7.048 10.092 4.590 1.00 97.62 113 GLU A CA 1
ATOM 857 C C . GLU A 1 113 ? 8.401 9.572 5.109 1.00 97.62 113 GLU A C 1
ATOM 859 O O . GLU A 1 113 ? 9.455 10.132 4.805 1.00 97.62 113 GLU A O 1
ATOM 864 N N . ARG A 1 114 ? 8.391 8.500 5.907 1.00 95.56 114 ARG A N 1
ATOM 865 C CA . ARG A 1 114 ? 9.575 7.843 6.460 1.00 95.56 114 ARG A CA 1
ATOM 866 C C . ARG A 1 114 ? 9.415 6.323 6.412 1.00 95.56 114 ARG A C 1
ATOM 868 O O . ARG A 1 114 ? 8.307 5.844 6.628 1.00 95.56 114 ARG A O 1
ATOM 875 N N . PRO A 1 115 ? 10.511 5.571 6.204 1.00 94.75 115 PRO A N 1
ATOM 876 C CA . PRO A 1 115 ? 11.902 6.038 6.135 1.00 94.75 115 PRO A CA 1
ATOM 877 C C . PRO A 1 115 ? 12.338 6.628 4.780 1.00 94.75 115 PRO A C 1
ATOM 879 O O . PRO A 1 115 ? 13.375 7.286 4.739 1.00 94.75 115 PRO A O 1
ATOM 882 N N . TRP A 1 116 ? 11.577 6.426 3.697 1.00 96.00 116 TRP A N 1
ATOM 883 C CA . TRP A 1 116 ? 12.041 6.711 2.325 1.00 96.00 116 TRP A CA 1
ATOM 884 C C . TRP A 1 116 ? 11.280 7.812 1.570 1.00 96.00 116 TRP A C 1
ATOM 886 O O . TRP A 1 116 ? 11.566 8.022 0.397 1.00 96.00 116 TRP A O 1
ATOM 896 N N . ALA A 1 117 ? 10.370 8.537 2.232 1.00 97.06 117 ALA A N 1
ATOM 897 C CA . ALA A 1 117 ? 9.528 9.568 1.615 1.00 97.06 117 ALA A CA 1
ATOM 898 C C . ALA A 1 117 ? 8.698 9.060 0.418 1.00 97.06 117 ALA A C 1
ATOM 900 O O . ALA A 1 117 ? 8.600 9.728 -0.608 1.00 97.06 117 ALA A O 1
ATOM 901 N N . VAL A 1 118 ? 8.098 7.875 0.575 1.00 98.19 118 VAL A N 1
ATOM 902 C CA . VAL A 1 118 ? 7.220 7.267 -0.435 1.00 98.19 118 VAL A CA 1
ATOM 903 C C . VAL A 1 118 ? 5.896 8.028 -0.475 1.00 98.19 118 VAL A C 1
ATOM 905 O O . VAL A 1 118 ? 5.310 8.337 0.566 1.00 98.19 118 VAL A O 1
ATOM 908 N N . GLU A 1 119 ? 5.405 8.302 -1.678 1.00 98.25 119 GLU A N 1
ATOM 909 C CA . GLU A 1 119 ? 4.216 9.112 -1.942 1.00 98.25 119 GLU A CA 1
ATOM 910 C C . GLU A 1 119 ? 3.382 8.463 -3.056 1.00 98.25 119 GLU A C 1
ATOM 912 O O . GLU A 1 119 ? 3.924 7.819 -3.958 1.00 98.25 119 GLU A O 1
ATOM 917 N N . SER A 1 120 ? 2.056 8.601 -2.998 1.00 98.62 120 SER A N 1
ATOM 918 C CA . SER A 1 120 ? 1.193 8.183 -4.104 1.00 98.62 120 SER A CA 1
ATOM 919 C C . SER A 1 120 ? 1.398 9.082 -5.328 1.00 98.62 120 SER A C 1
ATOM 921 O O . SER A 1 120 ? 1.833 10.227 -5.222 1.00 98.62 120 SER A O 1
ATOM 923 N N . THR A 1 121 ? 0.970 8.624 -6.505 1.00 98.56 121 THR A N 1
ATOM 924 C CA . THR A 1 121 ? 0.968 9.430 -7.740 1.00 98.56 121 THR A CA 1
ATOM 925 C C . THR A 1 121 ? 0.078 10.683 -7.668 1.00 98.56 121 THR A C 1
ATOM 927 O O . THR A 1 121 ? 0.067 11.471 -8.611 1.00 98.56 121 THR A O 1
ATOM 930 N N . GLU A 1 122 ? -0.686 10.865 -6.584 1.00 98.25 122 GLU A N 1
ATOM 931 C CA . GLU A 1 122 ? -1.552 12.024 -6.323 1.00 98.25 122 GLU A CA 1
ATOM 932 C C . GLU A 1 122 ? -0.960 13.023 -5.308 1.00 98.25 122 GLU A C 1
ATOM 934 O O . GLU A 1 122 ? -1.599 14.032 -5.011 1.00 98.25 122 GLU A O 1
ATOM 939 N N . GLY A 1 123 ? 0.238 12.772 -4.765 1.00 98.12 123 GLY A N 1
ATOM 940 C CA . GLY A 1 123 ? 0.845 13.632 -3.742 1.00 98.12 123 GLY A CA 1
ATOM 941 C C . GLY A 1 123 ? 0.459 13.278 -2.299 1.00 98.12 123 GLY A C 1
ATOM 942 O O . GLY A 1 123 ? 0.515 14.134 -1.415 1.00 98.12 123 GLY A O 1
ATOM 943 N N . VAL A 1 124 ? -0.009 12.048 -2.048 1.00 98.31 124 VAL A N 1
ATOM 944 C CA . VAL A 1 124 ? -0.507 11.622 -0.729 1.00 98.31 124 VAL A CA 1
ATOM 945 C C . VAL A 1 124 ? 0.500 10.708 -0.038 1.00 98.31 124 VAL A C 1
ATOM 947 O O . VAL A 1 124 ? 0.929 9.703 -0.596 1.00 98.31 124 VAL A O 1
ATOM 950 N N . SER A 1 125 ? 0.828 11.036 1.212 1.00 98.38 125 SER A N 1
ATOM 951 C CA . SER A 1 125 ? 1.740 10.272 2.075 1.00 98.38 125 SER A CA 1
ATOM 952 C C . SER A 1 125 ? 1.098 9.776 3.378 1.00 98.38 125 SER A C 1
ATOM 954 O O . SER A 1 125 ? 1.759 9.120 4.180 1.00 98.38 125 SER A O 1
ATOM 956 N N . ARG A 1 126 ? -0.182 10.094 3.628 1.00 98.56 126 ARG A N 1
ATOM 957 C CA . ARG A 1 126 ? -0.923 9.703 4.841 1.00 98.56 126 ARG A CA 1
ATOM 958 C C . ARG A 1 126 ? -2.155 8.896 4.488 1.00 98.56 126 ARG A C 1
ATOM 960 O O . ARG A 1 126 ? -2.981 9.348 3.701 1.00 98.56 126 ARG A O 1
ATOM 967 N N . PHE A 1 127 ? -2.302 7.743 5.131 1.00 98.56 127 PHE A N 1
ATOM 968 C CA . PHE A 1 127 ? -3.357 6.783 4.826 1.00 98.56 127 PHE A CA 1
ATOM 969 C C . PHE A 1 127 ? -4.012 6.274 6.107 1.00 98.56 127 PHE A C 1
ATOM 971 O O . PHE A 1 127 ? -3.342 6.057 7.118 1.00 98.56 127 PHE A O 1
ATOM 978 N N . LEU A 1 128 ? -5.325 6.058 6.052 1.00 98.56 128 LEU A N 1
ATOM 979 C CA . LEU A 1 128 ? -6.089 5.412 7.114 1.00 98.56 128 LEU A CA 1
ATOM 980 C C . LEU A 1 128 ? -6.357 3.968 6.688 1.00 98.56 128 LEU A C 1
ATOM 982 O O . LEU A 1 128 ? -7.221 3.720 5.852 1.00 98.56 128 LEU A O 1
ATOM 986 N N . VAL A 1 129 ? -5.597 3.020 7.226 1.00 98.56 129 VAL A N 1
ATOM 987 C CA . VAL A 1 129 ? -5.661 1.599 6.849 1.00 98.56 129 VAL A CA 1
ATOM 988 C C . VAL A 1 129 ? -6.349 0.767 7.928 1.00 98.56 129 VAL A C 1
ATOM 990 O O . VAL A 1 129 ? -6.460 1.179 9.085 1.00 98.56 129 VAL A O 1
ATOM 993 N N . LEU A 1 130 ? -6.814 -0.430 7.573 1.00 98.38 130 LEU A N 1
ATOM 994 C CA . LEU A 1 130 ? -7.221 -1.418 8.567 1.00 98.38 130 LEU A CA 1
ATOM 995 C C . LEU A 1 130 ? -5.982 -1.921 9.319 1.00 98.38 130 LEU A C 1
ATOM 997 O O . LEU A 1 130 ? -4.938 -2.164 8.719 1.00 98.38 130 LEU A O 1
ATOM 1001 N N . SER A 1 131 ? -6.113 -2.185 10.619 1.00 97.75 131 SER A N 1
ATOM 1002 C CA . SER A 1 131 ? -5.039 -2.783 11.433 1.00 97.75 131 SER A CA 1
ATOM 1003 C C . SER A 1 131 ? -4.524 -4.121 10.873 1.00 97.75 131 SER A C 1
ATOM 1005 O O . SER A 1 131 ? -3.367 -4.462 11.086 1.00 97.75 131 SER A O 1
ATOM 1007 N N . SER A 1 132 ? -5.340 -4.848 10.100 1.00 97.44 132 SER A N 1
ATOM 1008 C CA . SER A 1 132 ? -4.949 -6.078 9.395 1.00 97.44 132 SER A CA 1
ATOM 1009 C C . SER A 1 132 ? -4.056 -5.866 8.164 1.00 97.44 132 SER A C 1
ATOM 1011 O O . SER A 1 132 ? -3.581 -6.847 7.606 1.00 97.44 132 SER A O 1
ATOM 1013 N N . GLN A 1 133 ? -3.871 -4.625 7.702 1.00 98.12 133 GLN A N 1
ATOM 1014 C CA . GLN A 1 133 ? -2.948 -4.281 6.613 1.00 98.12 133 GLN A CA 1
ATOM 1015 C C . GLN A 1 133 ? -1.549 -3.929 7.133 1.00 98.12 133 GLN A C 1
ATOM 1017 O O . GLN A 1 133 ? -0.605 -3.919 6.346 1.00 98.12 133 GLN A O 1
ATOM 1022 N N . VAL A 1 134 ? -1.411 -3.642 8.432 1.00 97.94 134 VAL A N 1
ATOM 1023 C CA . VAL A 1 134 ? -0.125 -3.342 9.071 1.00 97.94 134 VAL A CA 1
ATOM 1024 C C . VAL A 1 134 ? 0.656 -4.638 9.284 1.00 97.94 134 VAL A C 1
ATOM 1026 O O . VAL A 1 134 ? 0.166 -5.573 9.920 1.00 97.94 134 VAL A O 1
ATOM 1029 N N . VAL A 1 135 ? 1.879 -4.675 8.763 1.00 95.25 135 VAL A N 1
ATOM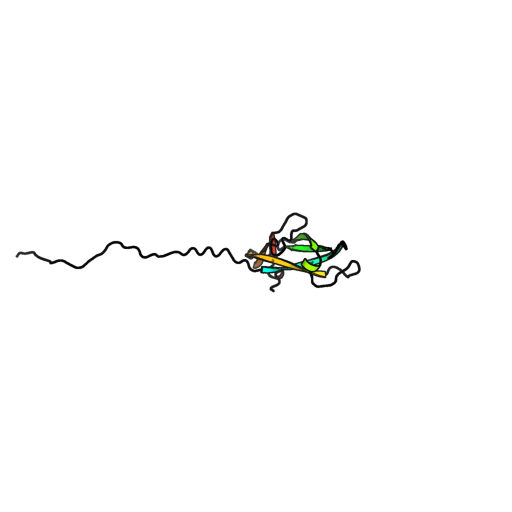 1030 C CA . VAL A 1 135 ? 2.834 -5.777 8.895 1.00 95.25 135 VAL A CA 1
ATOM 1031 C C . VAL A 1 135 ? 3.923 -5.337 9.864 1.00 95.25 135 VAL A C 1
ATOM 1033 O O . VAL A 1 135 ? 4.641 -4.376 9.606 1.00 95.25 135 VAL A O 1
ATOM 1036 N N . TRP A 1 136 ? 4.018 -6.033 10.993 1.00 85.38 136 TRP A N 1
ATOM 1037 C CA . TRP A 1 136 ? 5.004 -5.748 12.031 1.00 85.38 136 TRP A CA 1
ATOM 1038 C C . TRP A 1 136 ? 6.349 -6.396 11.683 1.00 85.38 136 TRP A C 1
ATOM 1040 O O . TRP A 1 136 ? 6.380 -7.579 11.334 1.00 85.38 136 TRP A O 1
ATOM 1050 N N . LEU A 1 137 ? 7.420 -5.604 11.787 1.00 66.81 137 LEU A N 1
ATOM 1051 C CA . LEU A 1 137 ? 8.822 -6.005 11.599 1.00 66.81 137 LEU A CA 1
ATOM 1052 C C . LEU A 1 137 ? 9.368 -6.835 12.778 1.00 66.81 137 LEU A C 1
ATOM 1054 O O . LEU A 1 137 ? 8.947 -6.569 13.928 1.00 66.81 137 LEU A O 1
#

Radius of gyration: 29.85 Å; chains: 1; bounding box: 37×50×107 Å

Sequence (137 aa):
MRAVLVQPCSQLDCLHAARSGSQLLLNVGLLKTVTEISIQIERFIDDHQPGFVECRLVDANGQSHTFIEKLPIVTTANLWTDSSYPQAGTIACEIESESIDAAGRKLVQVSTERPWAVESTEGVSRFLVLSSQVVWL